Protein AF-A0A2T0L1L2-F1 (afdb_monomer_lite)

Structure (mmCIF, N/CA/C/O backbone):
data_AF-A0A2T0L1L2-F1
#
_entry.id   AF-A0A2T0L1L2-F1
#
loop_
_atom_site.group_PDB
_atom_site.id
_atom_site.type_symbol
_atom_site.label_atom_id
_atom_site.label_alt_id
_atom_site.label_comp_id
_atom_site.label_asym_id
_atom_site.label_entity_id
_atom_site.label_seq_id
_atom_site.pdbx_PDB_ins_code
_atom_site.Cartn_x
_atom_site.Cartn_y
_atom_site.Cartn_z
_atom_site.occupancy
_atom_site.B_iso_or_equiv
_atom_site.auth_seq_id
_atom_site.auth_comp_id
_atom_site.auth_asym_id
_atom_site.auth_atom_id
_atom_site.pdbx_PDB_model_num
ATOM 1 N N . MET A 1 1 ? -47.175 -6.534 12.877 1.00 35.03 1 MET A N 1
ATOM 2 C CA . MET A 1 1 ? -46.962 -7.402 14.055 1.00 35.03 1 MET A CA 1
ATOM 3 C C . MET A 1 1 ? -45.528 -7.168 14.489 1.00 35.03 1 MET A C 1
ATOM 5 O O . MET A 1 1 ? -44.640 -7.427 13.691 1.00 35.03 1 MET A O 1
ATOM 9 N N . ALA A 1 2 ? -45.316 -6.527 15.639 1.00 41.22 2 ALA A N 1
ATOM 10 C CA . ALA A 1 2 ? -43.977 -6.174 16.107 1.00 41.22 2 ALA A CA 1
ATOM 11 C C . ALA A 1 2 ? -43.242 -7.449 16.540 1.00 41.22 2 ALA A C 1
ATOM 13 O O . ALA A 1 2 ? -43.760 -8.216 17.351 1.00 41.22 2 ALA A O 1
ATOM 14 N N . THR A 1 3 ? -42.082 -7.693 15.938 1.00 49.16 3 THR A N 1
ATOM 15 C CA . THR A 1 3 ? -41.159 -8.777 16.276 1.00 49.16 3 THR A CA 1
ATOM 16 C C . THR A 1 3 ? -40.717 -8.619 17.725 1.00 49.16 3 THR A C 1
ATOM 18 O O . THR A 1 3 ? -40.205 -7.575 18.111 1.00 49.16 3 THR A O 1
ATOM 21 N N . GLN A 1 4 ? -40.982 -9.637 18.534 1.00 52.16 4 GLN A N 1
ATOM 22 C CA . GLN A 1 4 ? -40.563 -9.715 19.924 1.00 52.16 4 GLN A CA 1
ATOM 23 C C . GLN A 1 4 ? -39.028 -9.739 19.961 1.00 52.16 4 GLN A C 1
ATOM 25 O O . GLN A 1 4 ? -38.427 -10.707 19.506 1.00 52.16 4 GLN A O 1
ATOM 30 N N . ASP A 1 5 ? -38.406 -8.659 20.436 1.00 58.00 5 ASP A N 1
ATOM 31 C CA . ASP A 1 5 ? -36.959 -8.582 20.643 1.00 58.00 5 ASP A CA 1
ATOM 32 C C . ASP A 1 5 ? -36.484 -9.782 21.481 1.00 58.00 5 ASP A C 1
ATOM 34 O O . ASP A 1 5 ? -37.000 -10.063 22.571 1.00 58.00 5 ASP A O 1
ATOM 38 N N . GLU A 1 6 ? -35.506 -10.513 20.956 1.00 60.50 6 GLU A N 1
ATOM 39 C CA . GLU A 1 6 ? -34.970 -11.733 21.551 1.00 60.50 6 GLU A CA 1
ATOM 40 C C . GLU A 1 6 ? -34.014 -11.369 22.706 1.00 60.50 6 GLU A C 1
ATOM 42 O O . GLU A 1 6 ? -32.792 -11.349 22.577 1.00 60.50 6 GLU A O 1
ATOM 47 N N . TYR A 1 7 ? -34.575 -10.989 23.857 1.00 67.88 7 TYR A N 1
ATOM 48 C CA . TYR A 1 7 ? -33.790 -10.615 25.035 1.00 67.88 7 TYR A CA 1
ATOM 49 C C . TYR A 1 7 ? -33.259 -11.850 25.775 1.00 67.88 7 TYR A C 1
ATOM 51 O O . TYR A 1 7 ? -34.024 -12.618 26.365 1.00 67.88 7 TYR A O 1
ATOM 59 N N . ILE A 1 8 ? -31.934 -11.989 25.847 1.00 76.00 8 ILE A N 1
ATOM 60 C CA . ILE A 1 8 ? -31.275 -12.970 26.718 1.00 76.00 8 ILE A CA 1
ATOM 61 C C . ILE A 1 8 ? -31.086 -12.355 28.109 1.00 76.00 8 ILE A C 1
ATOM 63 O O . ILE A 1 8 ? -30.406 -11.342 28.279 1.00 76.00 8 ILE A O 1
ATOM 67 N N . LYS A 1 9 ? -31.681 -12.978 29.133 1.00 80.44 9 LYS A N 1
ATOM 68 C CA . LYS A 1 9 ? -31.487 -12.571 30.531 1.00 80.44 9 LYS A CA 1
ATOM 69 C C . LYS A 1 9 ? -30.172 -13.141 31.062 1.00 80.44 9 LYS A C 1
ATOM 71 O O . LYS A 1 9 ? -30.075 -14.338 31.313 1.00 80.44 9 LYS A O 1
ATOM 76 N N . THR A 1 10 ? -29.200 -12.266 31.300 1.00 80.50 10 THR A N 1
ATOM 77 C CA . THR A 1 10 ? -27.892 -12.625 31.869 1.00 80.50 10 THR A CA 1
ATOM 78 C C . THR A 1 10 ? -27.744 -12.024 33.262 1.00 80.50 10 THR A C 1
ATOM 80 O O . THR A 1 10 ? -27.930 -10.823 33.448 1.00 80.50 10 THR A O 1
ATOM 83 N N . ALA A 1 11 ? -27.395 -12.846 34.254 1.00 85.75 11 ALA A N 1
ATOM 84 C CA . ALA A 1 11 ? -27.095 -12.374 35.603 1.00 85.75 11 ALA A CA 1
ATOM 85 C C . ALA A 1 11 ? -25.597 -12.058 35.730 1.00 85.75 11 ALA A C 1
ATOM 87 O O . ALA A 1 11 ? -24.758 -12.946 35.582 1.00 85.75 11 ALA A O 1
ATOM 88 N N . LEU A 1 12 ? -25.264 -10.803 36.033 1.00 83.56 12 LEU A N 1
ATOM 89 C CA . LEU A 1 12 ? -23.888 -10.339 36.211 1.00 83.56 12 LEU A CA 1
ATOM 90 C C . LEU A 1 12 ? -23.612 -10.077 37.697 1.00 83.56 12 LEU A C 1
ATOM 92 O O . LEU A 1 12 ? -24.347 -9.341 38.352 1.00 83.56 12 LEU A O 1
ATOM 96 N N . ARG A 1 13 ? -22.546 -10.673 38.243 1.00 91.56 13 ARG A N 1
ATOM 97 C CA . ARG A 1 13 ? -22.096 -10.395 39.616 1.00 91.56 13 ARG A CA 1
ATOM 98 C C . ARG A 1 13 ? -21.104 -9.241 39.597 1.00 91.56 13 ARG A C 1
ATOM 100 O O . ARG A 1 13 ? -20.067 -9.343 38.951 1.00 91.56 13 ARG A O 1
ATOM 107 N N . LEU A 1 14 ? -21.414 -8.176 40.330 1.00 87.19 14 LEU A N 1
ATOM 108 C CA . LEU A 1 14 ? -20.587 -6.974 40.396 1.00 87.19 14 LEU A CA 1
ATOM 109 C C . LEU A 1 14 ? -20.031 -6.761 41.812 1.00 87.19 14 LEU A C 1
ATOM 111 O O . LEU A 1 14 ? -20.769 -6.923 42.789 1.00 87.19 14 LEU A O 1
ATOM 115 N N . PRO A 1 15 ? -18.756 -6.360 41.951 1.00 94.75 15 PRO A N 1
ATOM 116 C CA . PRO A 1 15 ? -18.241 -5.808 43.199 1.00 94.75 15 PRO A CA 1
ATOM 117 C C . PRO A 1 15 ? -19.065 -4.595 43.658 1.00 94.75 15 PRO A C 1
ATOM 119 O O . PRO A 1 15 ? -19.543 -3.817 42.835 1.00 94.75 15 PRO A O 1
ATOM 122 N N . ARG A 1 16 ? -19.203 -4.400 44.978 1.00 91.81 16 ARG A N 1
ATOM 123 C CA . ARG A 1 16 ? -20.068 -3.346 45.552 1.00 91.81 16 ARG A CA 1
ATOM 124 C C . ARG A 1 16 ? -19.735 -1.936 45.060 1.00 91.81 16 ARG A C 1
ATOM 126 O O . ARG A 1 16 ? -20.648 -1.178 44.762 1.00 91.81 16 ARG A O 1
ATOM 133 N N . HIS A 1 17 ? -18.447 -1.605 44.971 1.00 91.94 17 HIS A N 1
ATOM 134 C CA . HIS A 1 17 ? -18.001 -0.296 44.487 1.00 91.94 17 HIS A CA 1
ATOM 135 C C . HIS A 1 17 ? -18.420 -0.084 43.027 1.00 91.94 17 HIS A C 1
ATOM 137 O O . HIS A 1 17 ? -19.043 0.915 42.703 1.00 91.94 17 HIS A O 1
ATOM 143 N N . LEU A 1 18 ? -18.218 -1.092 42.178 1.00 89.44 18 LEU A N 1
ATOM 144 C CA . LEU A 1 18 ? -18.539 -1.018 40.758 1.00 89.44 18 LEU A CA 1
ATOM 145 C C . LEU A 1 18 ? -20.057 -0.925 40.519 1.00 89.44 18 LEU A C 1
ATOM 147 O O . LEU A 1 18 ? -20.502 -0.183 39.649 1.00 89.44 18 LEU A O 1
ATOM 151 N N . HIS A 1 19 ? -20.870 -1.612 41.329 1.00 94.44 19 HIS A N 1
ATOM 152 C CA . HIS A 1 19 ? -22.325 -1.428 41.313 1.00 94.44 19 HIS A CA 1
ATOM 153 C C . HIS A 1 19 ? -22.722 0.021 41.641 1.00 94.44 19 HIS A C 1
ATOM 155 O O . HIS A 1 19 ? -23.583 0.588 40.965 1.00 94.44 19 HIS A O 1
ATOM 161 N N . ALA A 1 20 ? -22.110 0.621 42.668 1.00 94.25 20 ALA A N 1
ATOM 162 C CA . ALA A 1 20 ? -22.372 2.008 43.047 1.00 94.25 20 ALA A CA 1
ATOM 163 C C . ALA A 1 20 ? -21.964 2.979 41.928 1.00 94.25 20 ALA A C 1
ATOM 165 O O . ALA A 1 20 ? -22.762 3.830 41.544 1.00 94.25 20 ALA A O 1
ATOM 166 N N . ASP A 1 21 ? -20.788 2.781 41.332 1.00 94.19 21 ASP A N 1
ATOM 167 C CA . ASP A 1 21 ? -20.277 3.627 40.250 1.00 94.19 21 ASP A CA 1
ATOM 168 C C . ASP A 1 21 ? -21.183 3.596 39.008 1.00 94.19 21 ASP A C 1
ATOM 170 O O . ASP A 1 21 ? -21.466 4.634 38.404 1.00 94.19 21 ASP A O 1
ATOM 174 N N . ILE A 1 22 ? -21.675 2.412 38.620 1.00 93.12 22 ILE A N 1
ATOM 175 C CA . ILE A 1 22 ? -22.611 2.281 37.493 1.00 93.12 22 ILE A CA 1
ATOM 176 C C . ILE A 1 22 ? -23.965 2.908 37.838 1.00 93.12 22 ILE A C 1
ATOM 178 O O . ILE A 1 22 ? -24.554 3.557 36.977 1.00 93.12 22 ILE A O 1
ATOM 182 N N . SER A 1 23 ? -24.442 2.756 39.076 1.00 94.38 23 SER A N 1
ATOM 183 C CA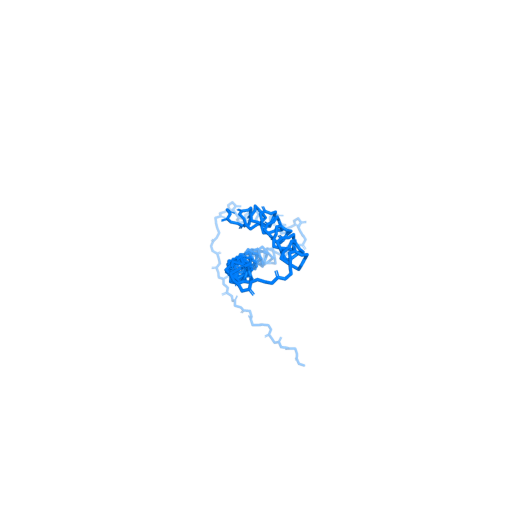 . SER A 1 23 ? -25.710 3.359 39.513 1.00 94.38 23 SER A CA 1
ATOM 184 C C . SER A 1 23 ? -25.654 4.886 39.418 1.00 94.38 23 SER A C 1
ATOM 186 O O . SER A 1 23 ? -26.502 5.483 38.762 1.00 94.38 23 SER A O 1
ATOM 188 N N . VAL A 1 24 ? -24.597 5.502 39.959 1.00 96.44 24 VAL A N 1
ATOM 189 C CA . VAL A 1 24 ? -24.372 6.957 39.880 1.00 96.44 24 VAL A CA 1
ATOM 190 C C . VAL A 1 24 ? -24.240 7.419 38.428 1.00 96.44 24 VAL A C 1
ATOM 192 O O . VAL A 1 24 ? -24.815 8.429 38.032 1.00 96.44 24 VAL A O 1
ATOM 195 N N . SER A 1 25 ? -23.511 6.672 37.595 1.00 94.75 25 SER A N 1
ATOM 196 C CA . SER A 1 25 ? -23.386 6.999 36.171 1.00 94.75 25 SER A CA 1
ATOM 197 C C . SER A 1 25 ? -24.722 6.941 35.431 1.00 94.75 25 SER A C 1
ATOM 199 O O . SER A 1 25 ? -24.968 7.786 34.573 1.00 94.75 25 SER A O 1
ATOM 201 N N . ALA A 1 26 ? -25.561 5.951 35.735 1.00 95.69 26 ALA A N 1
ATOM 202 C CA . ALA A 1 26 ? -26.865 5.785 35.109 1.00 95.69 26 ALA A CA 1
ATOM 203 C C . ALA A 1 26 ? -27.818 6.924 35.505 1.00 95.69 26 ALA A C 1
ATOM 205 O O . ALA A 1 26 ? -28.477 7.496 34.636 1.00 95.69 26 ALA A O 1
ATOM 206 N N . GLU A 1 27 ? -27.816 7.307 36.787 1.00 95.94 27 GLU A N 1
ATOM 207 C CA . GLU A 1 27 ? -28.555 8.466 37.301 1.00 95.94 27 GLU A CA 1
ATOM 208 C C . GLU A 1 27 ? -28.125 9.761 36.603 1.00 95.94 27 GLU A C 1
ATOM 210 O O . GLU A 1 27 ? -28.970 10.481 36.071 1.00 95.94 27 GLU A O 1
ATOM 215 N N . ASN A 1 28 ? -26.816 10.017 36.510 1.00 95.81 28 ASN A N 1
ATOM 216 C CA . ASN A 1 28 ? -26.275 11.198 35.829 1.00 95.81 28 ASN A CA 1
ATOM 217 C C . ASN A 1 28 ? -26.631 11.242 34.334 1.00 95.81 28 ASN A C 1
ATOM 219 O O . ASN A 1 28 ? -26.824 12.317 33.771 1.00 95.81 28 ASN A O 1
ATOM 223 N N . ALA A 1 29 ? -26.715 10.079 33.686 1.00 91.50 29 ALA A N 1
ATOM 224 C CA . ALA A 1 29 ? -27.102 9.948 32.284 1.00 91.50 29 ALA A CA 1
ATOM 225 C C . ALA A 1 29 ? -28.630 9.904 32.070 1.00 91.50 29 ALA A C 1
ATOM 227 O O . ALA A 1 29 ? -29.076 9.775 30.930 1.00 91.50 29 ALA A O 1
ATOM 228 N N . GLY A 1 30 ? -29.435 9.991 33.138 1.00 95.50 30 GLY A N 1
ATOM 229 C CA . GLY A 1 30 ? -30.898 9.973 33.067 1.00 95.50 30 GLY A CA 1
ATOM 230 C C . GLY A 1 30 ? -31.484 8.652 32.558 1.00 95.50 30 GLY A C 1
ATOM 231 O O . GLY A 1 30 ? -32.551 8.651 31.944 1.00 95.50 30 GLY A O 1
ATOM 232 N N . ARG A 1 31 ? -30.794 7.523 32.769 1.00 93.50 31 ARG A N 1
ATOM 233 C CA . ARG A 1 31 ? -31.201 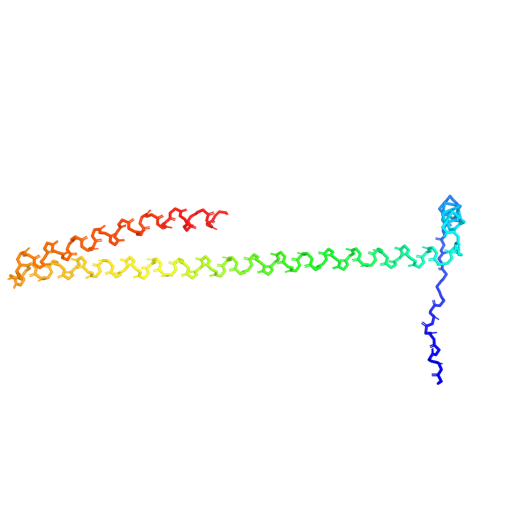6.201 32.263 1.00 93.50 31 ARG A CA 1
ATOM 234 C C . ARG A 1 31 ? -31.131 5.115 33.330 1.00 93.50 31 ARG A C 1
ATOM 236 O O . ARG A 1 31 ? -30.531 5.284 34.384 1.00 93.50 31 ARG A O 1
ATOM 243 N N . SER A 1 32 ? -31.761 3.970 33.058 1.00 95.44 32 SER A N 1
ATOM 244 C CA . SER A 1 32 ? -31.694 2.825 33.972 1.00 95.44 32 SER A CA 1
ATOM 245 C C . SER A 1 32 ? -30.287 2.222 34.012 1.00 95.44 32 SER A C 1
ATOM 247 O O . SER A 1 32 ? -29.549 2.264 33.026 1.00 95.44 32 SER A O 1
ATOM 249 N N . MET A 1 33 ? -29.940 1.584 35.131 1.00 92.38 33 MET A N 1
ATOM 250 C CA . MET A 1 33 ? -28.660 0.885 35.286 1.00 92.38 33 MET A CA 1
ATOM 251 C C . MET A 1 33 ? -28.440 -0.174 34.193 1.00 92.38 33 MET A C 1
ATOM 253 O O . MET A 1 33 ? -27.342 -0.302 33.663 1.00 92.38 33 MET A O 1
ATOM 257 N N . ASN A 1 34 ? -29.498 -0.888 33.793 1.00 89.88 34 ASN A N 1
ATOM 258 C CA . ASN A 1 34 ? -29.429 -1.858 32.699 1.00 89.88 34 ASN A CA 1
ATOM 259 C C . ASN A 1 34 ? -29.119 -1.183 31.356 1.00 89.88 34 ASN A C 1
ATOM 261 O O . ASN A 1 34 ? -28.288 -1.689 30.608 1.00 89.88 34 ASN A O 1
ATOM 265 N N . ALA A 1 35 ? -29.741 -0.037 31.063 1.00 92.19 35 ALA A N 1
ATOM 266 C CA . ALA A 1 35 ? -29.461 0.720 29.843 1.00 92.19 35 ALA A CA 1
ATOM 267 C C . ALA A 1 35 ? -28.020 1.264 29.822 1.00 92.19 35 ALA A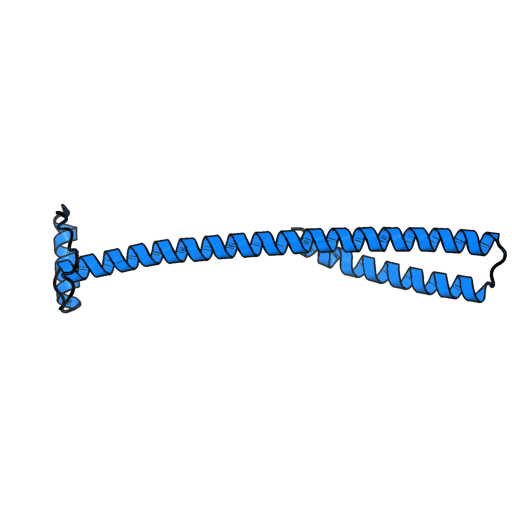 C 1
ATOM 269 O O . ALA A 1 35 ? -27.367 1.233 28.784 1.00 92.19 35 ALA A O 1
ATOM 270 N N . GLU A 1 36 ? -27.497 1.702 30.970 1.00 93.12 36 GLU A N 1
ATOM 271 C CA . GLU A 1 36 ? -26.091 2.100 31.126 1.00 93.12 36 GLU A CA 1
ATOM 272 C C . GLU A 1 36 ? -25.129 0.932 30.860 1.00 93.12 36 GLU A C 1
ATOM 274 O O . GLU A 1 36 ? -24.143 1.092 30.140 1.00 93.12 36 GLU A O 1
ATOM 279 N N . ILE A 1 37 ? -25.424 -0.255 31.399 1.00 90.50 37 ILE A N 1
ATOM 280 C CA . ILE A 1 37 ? -24.616 -1.463 31.184 1.00 90.50 37 ILE A CA 1
ATOM 281 C C . ILE A 1 37 ? -24.626 -1.868 29.706 1.00 90.50 37 ILE A C 1
ATOM 283 O O . ILE A 1 37 ? -23.561 -2.128 29.147 1.00 90.50 37 ILE A O 1
ATOM 287 N N . ILE A 1 38 ? -25.800 -1.887 29.068 1.00 88.69 38 ILE A N 1
ATOM 288 C CA . ILE A 1 38 ? -25.940 -2.230 27.645 1.00 88.69 38 ILE A CA 1
ATOM 289 C C . ILE A 1 38 ? -25.150 -1.247 26.777 1.00 88.69 38 ILE A C 1
ATOM 291 O O . ILE A 1 38 ? -24.382 -1.683 25.925 1.00 88.69 38 ILE A O 1
ATOM 295 N N . GLU A 1 39 ? -25.262 0.059 27.028 1.00 88.94 39 GLU A N 1
ATOM 296 C CA . GLU A 1 39 ? -24.509 1.075 26.286 1.00 88.94 39 GLU A CA 1
ATOM 297 C C . GLU A 1 39 ? -22.996 0.863 26.399 1.00 88.94 39 GLU A C 1
ATOM 299 O O . GLU A 1 39 ? -22.277 0.917 25.401 1.00 88.94 39 GLU A O 1
ATOM 304 N N . ARG A 1 40 ? -22.489 0.642 27.619 1.00 88.31 40 ARG A N 1
ATOM 305 C CA . ARG A 1 40 ? -21.053 0.429 27.845 1.00 88.31 40 ARG A CA 1
ATOM 306 C C . ARG A 1 40 ? -20.563 -0.829 27.139 1.00 88.31 40 ARG A C 1
ATOM 308 O O . ARG A 1 40 ? -19.494 -0.800 26.533 1.00 88.31 40 ARG A O 1
ATOM 315 N N . LEU A 1 41 ? -21.347 -1.906 27.190 1.00 83.69 41 LEU A N 1
ATOM 316 C CA . LEU A 1 41 ? -21.039 -3.148 26.487 1.00 83.69 41 LEU A CA 1
ATOM 317 C C . LEU A 1 41 ? -21.044 -2.941 24.968 1.00 83.69 41 LEU A C 1
ATOM 319 O O . LEU A 1 41 ? -20.063 -3.315 24.332 1.00 83.69 41 LEU A O 1
ATOM 323 N N . SER A 1 42 ? -22.055 -2.266 24.413 1.00 83.00 42 SER A N 1
ATOM 324 C CA . SER A 1 42 ? -22.133 -1.934 22.981 1.00 83.00 42 SER A CA 1
ATOM 325 C C . SER A 1 42 ? -20.928 -1.113 22.527 1.00 83.00 42 SER A C 1
ATOM 327 O O . SER A 1 42 ? -20.253 -1.464 21.567 1.00 83.00 42 SER A O 1
ATOM 329 N N . LYS A 1 43 ? -20.571 -0.062 23.272 1.00 83.19 43 LYS A N 1
ATOM 330 C CA . LYS A 1 43 ? -19.387 0.751 22.965 1.00 83.19 43 LYS A CA 1
ATOM 331 C C . LYS A 1 43 ? -18.093 -0.048 23.055 1.00 83.19 43 LYS A C 1
ATOM 333 O O . LYS A 1 43 ? -17.184 0.169 22.259 1.00 83.19 43 LYS A O 1
ATOM 338 N N . SER A 1 44 ? -17.989 -0.969 24.013 1.00 75.56 44 SER A N 1
ATOM 339 C CA . SER A 1 44 ? -16.813 -1.834 24.137 1.00 75.56 44 SER A CA 1
ATOM 340 C C . SER A 1 44 ? -16.699 -2.832 22.978 1.00 75.56 44 SER A C 1
ATOM 342 O O . SER A 1 44 ? -15.597 -3.033 22.461 1.00 75.56 44 SER A O 1
ATOM 344 N N . SER A 1 45 ? -17.821 -3.398 22.510 1.00 72.12 45 SER A N 1
ATOM 345 C CA . SER A 1 45 ? -17.837 -4.264 21.329 1.00 72.12 45 SER A CA 1
ATOM 346 C C . SER A 1 45 ? -17.507 -3.480 20.065 1.00 72.12 45 SER A C 1
ATOM 348 O O . SER A 1 45 ? -16.667 -3.930 19.285 1.00 72.12 45 SER A O 1
ATOM 350 N N . ASP A 1 46 ? -18.058 -2.277 19.911 1.00 76.75 46 ASP A N 1
ATOM 351 C CA . ASP A 1 46 ? -17.764 -1.392 18.782 1.00 76.75 46 ASP A CA 1
ATOM 352 C C . ASP A 1 46 ? -16.287 -0.994 18.757 1.00 76.75 46 ASP A C 1
ATOM 354 O O . ASP A 1 46 ? -15.665 -0.981 17.699 1.00 76.75 46 ASP A O 1
ATOM 358 N N . MET A 1 47 ? -15.676 -0.759 19.922 1.00 74.00 47 MET A N 1
ATOM 359 C CA . MET A 1 47 ? -14.248 -0.453 20.024 1.00 74.00 47 MET A CA 1
ATOM 360 C C . MET A 1 47 ? -13.377 -1.625 19.556 1.00 74.00 47 MET A C 1
ATOM 362 O O . MET A 1 47 ? -12.399 -1.416 18.837 1.00 74.00 47 MET A O 1
ATOM 366 N N . SER A 1 48 ? -13.726 -2.861 19.932 1.00 75.94 48 SER A N 1
ATOM 367 C CA . SER A 1 48 ? -13.023 -4.059 19.449 1.00 75.94 48 SER A CA 1
ATOM 368 C C . SER A 1 48 ? -13.222 -4.286 17.947 1.00 75.94 48 SER A C 1
ATOM 370 O O . SER A 1 48 ? -12.281 -4.662 17.247 1.00 75.94 48 SER A O 1
ATOM 372 N N . HIS A 1 49 ? -14.419 -3.992 17.432 1.00 73.62 49 HIS A N 1
ATOM 373 C CA . HIS A 1 49 ? -14.717 -4.049 16.007 1.00 73.62 49 HIS A CA 1
ATOM 374 C C . HIS A 1 49 ? -13.892 -3.013 15.233 1.00 73.62 49 HIS A C 1
ATOM 376 O O . HIS A 1 49 ? -13.272 -3.345 14.227 1.00 73.62 49 HIS A O 1
ATOM 382 N N . LEU A 1 50 ? -13.796 -1.790 15.751 1.00 71.19 50 LEU A N 1
ATOM 383 C CA . LEU A 1 50 ? -13.023 -0.705 15.158 1.00 71.19 50 LEU A CA 1
ATOM 384 C C . LEU A 1 50 ? -11.519 -1.016 15.153 1.00 71.19 50 LEU A C 1
ATOM 386 O O . LEU A 1 50 ? -10.870 -0.829 14.126 1.00 71.19 50 LEU A O 1
ATOM 390 N N . HIS A 1 51 ? -10.974 -1.580 16.237 1.00 75.19 51 HIS A N 1
ATOM 391 C CA . HIS A 1 51 ? -9.588 -2.073 16.258 1.00 75.19 51 HIS A CA 1
ATOM 392 C C . HIS A 1 51 ? -9.348 -3.146 15.195 1.00 75.19 51 HIS A C 1
ATOM 394 O O . HIS A 1 51 ? -8.354 -3.081 14.475 1.00 75.19 51 HIS A O 1
ATOM 400 N N . ARG A 1 52 ? -10.278 -4.097 15.048 1.00 78.94 52 ARG A N 1
ATOM 401 C CA . ARG A 1 52 ? -10.179 -5.153 14.036 1.00 78.94 52 ARG A CA 1
ATOM 402 C C . ARG A 1 52 ? -10.216 -4.595 12.613 1.00 78.94 52 ARG A C 1
ATOM 404 O O . ARG A 1 52 ? -9.434 -5.035 11.778 1.00 78.94 52 ARG A O 1
ATOM 411 N N . VAL A 1 53 ? -11.084 -3.623 12.334 1.00 78.38 53 VAL A N 1
ATOM 412 C CA . VAL A 1 53 ? -11.156 -2.964 11.018 1.00 78.38 53 VAL A CA 1
ATOM 413 C C . VAL A 1 53 ? -9.866 -2.196 10.721 1.00 78.38 53 VAL A C 1
ATOM 415 O O . VAL A 1 53 ? -9.333 -2.317 9.621 1.00 78.38 53 VAL A O 1
ATOM 418 N N . ILE A 1 54 ? -9.324 -1.455 11.695 1.00 79.19 54 ILE A N 1
ATOM 419 C CA . ILE A 1 54 ? -8.036 -0.758 11.545 1.00 79.19 54 ILE A CA 1
ATOM 420 C C . ILE A 1 54 ? -6.909 -1.757 11.275 1.00 79.19 54 ILE A C 1
ATOM 422 O O . ILE A 1 54 ? -6.088 -1.526 10.388 1.00 79.19 54 ILE A O 1
ATOM 426 N N . GLU A 1 55 ? -6.865 -2.872 12.001 1.00 86.62 55 GLU A N 1
ATOM 427 C CA . GLU A 1 55 ? -5.855 -3.909 11.805 1.00 86.62 55 GLU A CA 1
ATOM 428 C C . GLU A 1 55 ? -5.959 -4.531 10.406 1.00 86.62 55 GLU A C 1
ATOM 430 O O . GLU A 1 55 ? -4.962 -4.602 9.688 1.00 86.62 55 GLU A O 1
ATOM 435 N N . GLN A 1 56 ? -7.168 -4.895 9.970 1.00 83.75 56 GLN A N 1
ATOM 436 C CA . GLN A 1 56 ? -7.411 -5.439 8.632 1.00 83.75 56 GLN A CA 1
ATOM 437 C C . GLN A 1 56 ? -7.040 -4.446 7.526 1.00 83.75 56 GLN A C 1
ATOM 439 O O . GLN A 1 56 ? -6.409 -4.829 6.538 1.00 83.75 56 GLN A O 1
ATOM 444 N N . LEU A 1 57 ? -7.384 -3.168 7.692 1.00 80.81 57 LEU A N 1
ATOM 445 C CA . LEU A 1 57 ? -7.020 -2.123 6.739 1.00 80.81 57 LEU A CA 1
ATOM 446 C C . LEU A 1 57 ? -5.498 -1.947 6.687 1.00 80.81 57 LEU A C 1
ATOM 448 O O . LEU A 1 57 ? -4.921 -1.892 5.605 1.00 80.81 57 LEU A O 1
ATOM 452 N N . THR A 1 58 ? -4.838 -1.948 7.845 1.00 84.00 58 THR A N 1
ATOM 453 C CA . THR A 1 58 ? -3.375 -1.855 7.942 1.00 84.00 58 THR A CA 1
ATOM 454 C C . THR A 1 58 ? -2.692 -3.031 7.242 1.00 84.00 58 THR A C 1
ATOM 456 O O . THR A 1 58 ? -1.750 -2.826 6.478 1.00 84.00 58 THR A O 1
ATOM 459 N N . GLN A 1 59 ? -3.187 -4.255 7.446 1.00 86.56 59 GLN A N 1
ATOM 460 C CA . GLN A 1 59 ? -2.679 -5.457 6.777 1.00 86.56 59 GLN A CA 1
ATOM 461 C C . GLN A 1 59 ? -2.889 -5.403 5.260 1.00 86.56 59 GLN A C 1
ATOM 463 O O . GLN A 1 59 ? -1.972 -5.718 4.503 1.00 86.56 59 GLN A O 1
ATOM 468 N N . THR A 1 60 ? -4.064 -4.954 4.813 1.00 90.19 60 THR A N 1
ATOM 469 C CA . THR A 1 60 ? -4.386 -4.818 3.384 1.00 90.19 60 THR A CA 1
ATOM 470 C C . THR A 1 60 ? -3.467 -3.796 2.719 1.00 90.19 60 THR A C 1
ATOM 472 O O . THR A 1 60 ? -2.822 -4.099 1.720 1.00 90.19 60 THR A O 1
ATOM 475 N N . MET A 1 61 ? -3.304 -2.621 3.331 1.00 81.12 61 MET A N 1
ATOM 476 C CA . MET A 1 61 ? -2.399 -1.583 2.835 1.00 81.12 61 MET A CA 1
ATOM 477 C C . MET A 1 61 ? -0.937 -2.048 2.815 1.00 81.12 61 MET A C 1
ATOM 479 O O . MET A 1 61 ? -0.190 -1.697 1.902 1.00 81.12 61 MET A O 1
ATOM 483 N N . ALA A 1 62 ? -0.503 -2.830 3.807 1.00 81.75 62 ALA A N 1
ATOM 4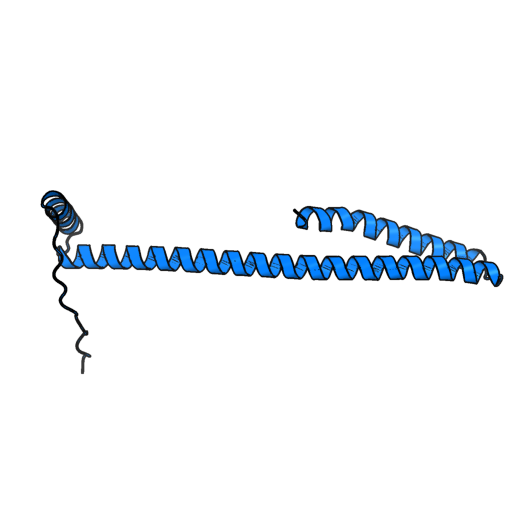84 C CA . ALA A 1 62 ? 0.841 -3.400 3.827 1.00 81.75 62 ALA A CA 1
ATOM 485 C C . ALA A 1 62 ? 1.045 -4.405 2.681 1.00 81.75 62 ALA A C 1
ATOM 487 O O . ALA A 1 62 ? 2.068 -4.353 1.996 1.00 81.75 62 ALA A O 1
ATOM 488 N N . ALA A 1 63 ? 0.060 -5.272 2.434 1.00 84.25 63 ALA A N 1
ATOM 489 C CA . ALA A 1 63 ? 0.093 -6.231 1.335 1.00 84.25 63 ALA A CA 1
ATOM 490 C C . ALA A 1 63 ? 0.111 -5.537 -0.037 1.00 84.25 63 ALA A C 1
ATOM 492 O O . ALA A 1 63 ? 0.921 -5.895 -0.892 1.00 84.25 63 ALA A O 1
ATOM 493 N N . GLU A 1 64 ? -0.710 -4.504 -0.235 1.00 82.62 64 GLU A N 1
ATOM 494 C CA . GLU A 1 64 ? -0.729 -3.707 -1.469 1.00 82.62 64 GLU A CA 1
ATOM 495 C C . GLU A 1 64 ? 0.611 -3.009 -1.719 1.00 82.62 64 GLU A C 1
ATOM 497 O O . GLU A 1 64 ? 1.164 -3.096 -2.818 1.00 82.62 64 GLU A O 1
ATOM 502 N N . ARG A 1 65 ? 1.185 -2.371 -0.690 1.00 82.69 65 ARG A N 1
ATOM 503 C CA . ARG A 1 65 ? 2.516 -1.752 -0.787 1.00 82.69 65 ARG A CA 1
ATOM 504 C C . ARG A 1 65 ? 3.581 -2.778 -1.150 1.00 82.69 65 ARG A C 1
ATOM 506 O O . ARG A 1 65 ? 4.429 -2.494 -1.992 1.00 82.69 65 ARG A O 1
ATOM 513 N N . GLN A 1 66 ? 3.533 -3.965 -0.551 1.00 83.00 66 GLN A N 1
ATOM 514 C CA . GLN A 1 66 ? 4.469 -5.037 -0.872 1.00 83.00 66 GLN A CA 1
ATOM 515 C C . GLN A 1 66 ? 4.306 -5.523 -2.319 1.00 83.00 66 GLN A C 1
ATOM 517 O O . GLN A 1 66 ? 5.304 -5.725 -3.010 1.00 83.00 66 GLN A O 1
ATOM 522 N N . GLY A 1 67 ? 3.070 -5.656 -2.804 1.00 83.19 67 GLY A N 1
ATOM 523 C CA . GLY A 1 67 ? 2.786 -6.004 -4.196 1.00 83.19 67 GLY A CA 1
ATOM 524 C C . GLY A 1 67 ? 3.361 -4.983 -5.180 1.00 83.19 67 GLY A C 1
ATOM 525 O O . GLY A 1 67 ? 4.082 -5.359 -6.105 1.00 83.19 67 GLY A O 1
ATOM 526 N N . LEU A 1 68 ? 3.127 -3.690 -4.935 1.00 84.94 68 LEU A N 1
ATOM 527 C CA . LEU A 1 68 ? 3.680 -2.603 -5.751 1.00 84.94 68 LEU A CA 1
ATOM 528 C C . LEU A 1 68 ? 5.213 -2.593 -5.742 1.00 84.94 68 LEU A C 1
ATOM 530 O O . LEU A 1 68 ? 5.834 -2.379 -6.781 1.00 84.94 68 LEU A O 1
ATOM 534 N N . ARG A 1 69 ? 5.835 -2.873 -4.590 1.00 82.94 69 ARG A N 1
ATOM 535 C CA . ARG A 1 69 ? 7.297 -2.983 -4.472 1.00 82.94 69 ARG A CA 1
ATOM 536 C C . ARG A 1 69 ? 7.857 -4.098 -5.352 1.00 82.94 69 ARG A C 1
ATOM 538 O O . ARG A 1 69 ? 8.848 -3.883 -6.042 1.00 82.94 69 ARG A O 1
ATOM 545 N N . ILE A 1 70 ? 7.220 -5.269 -5.352 1.00 84.75 70 ILE A N 1
ATOM 546 C CA . ILE A 1 70 ? 7.636 -6.401 -6.192 1.00 84.75 70 ILE A CA 1
ATOM 547 C C . ILE A 1 70 ? 7.486 -6.048 -7.676 1.00 84.75 70 ILE A C 1
ATOM 549 O O . ILE A 1 70 ? 8.416 -6.261 -8.450 1.00 84.75 70 ILE A O 1
ATOM 553 N N . GLN A 1 71 ? 6.350 -5.459 -8.062 1.00 86.19 71 GLN A N 1
ATOM 554 C CA . GLN A 1 71 ? 6.102 -5.040 -9.444 1.00 86.19 71 GLN A CA 1
ATOM 555 C C . GLN A 1 71 ? 7.127 -4.011 -9.932 1.00 86.19 71 GLN A C 1
ATOM 557 O O . GLN A 1 71 ? 7.655 -4.152 -11.034 1.00 86.19 71 GLN A O 1
ATOM 562 N N . LEU A 1 72 ? 7.451 -3.009 -9.108 1.00 87.19 72 LEU A N 1
ATOM 563 C CA . LEU A 1 72 ? 8.474 -2.016 -9.432 1.00 87.19 72 LEU A CA 1
ATOM 564 C C . LEU A 1 72 ? 9.858 -2.662 -9.571 1.00 87.19 72 LEU A C 1
ATOM 566 O O . LEU A 1 72 ? 10.581 -2.354 -10.515 1.00 87.19 72 LEU A O 1
ATOM 570 N N . GLY A 1 73 ? 10.207 -3.590 -8.674 1.00 86.56 73 GLY A N 1
ATOM 571 C CA . GLY A 1 73 ? 11.464 -4.335 -8.750 1.00 86.56 73 GLY A CA 1
ATOM 572 C C . GLY A 1 73 ? 11.599 -5.131 -10.050 1.00 86.56 73 GLY A C 1
ATOM 573 O O . GLY A 1 73 ? 12.644 -5.086 -10.696 1.00 86.56 73 GLY A O 1
ATOM 574 N N . TRP A 1 74 ? 10.532 -5.808 -10.485 1.00 87.75 74 TRP A N 1
ATOM 575 C CA . TRP A 1 74 ? 10.519 -6.514 -11.770 1.00 87.75 74 TRP A CA 1
ATOM 576 C C . TRP A 1 74 ? 10.628 -5.568 -12.964 1.00 87.75 74 TRP A C 1
ATOM 578 O O . TRP A 1 74 ? 11.363 -5.860 -13.905 1.00 87.75 74 TRP A O 1
ATOM 588 N N . ALA A 1 75 ? 9.933 -4.429 -12.926 1.00 88.94 75 ALA A N 1
ATOM 589 C CA . ALA A 1 75 ? 10.005 -3.435 -13.990 1.00 88.94 75 ALA A CA 1
ATOM 590 C C . ALA A 1 75 ? 11.427 -2.871 -14.144 1.00 88.94 75 ALA A C 1
ATOM 592 O O . ALA A 1 75 ? 11.933 -2.803 -15.263 1.00 88.94 75 ALA A O 1
ATOM 593 N N . LEU A 1 76 ? 12.089 -2.528 -13.033 1.00 88.75 76 LEU A N 1
ATOM 594 C CA . LEU A 1 76 ? 13.472 -2.043 -13.043 1.00 88.75 76 LEU A CA 1
ATOM 595 C C . LEU A 1 76 ? 14.440 -3.110 -13.561 1.00 88.75 76 LEU A C 1
ATOM 597 O O . LEU A 1 76 ? 15.240 -2.817 -14.444 1.00 88.75 76 LEU A O 1
ATOM 601 N N . MET A 1 77 ? 14.309 -4.355 -13.096 1.00 89.06 77 MET A N 1
ATOM 602 C CA . MET A 1 77 ? 15.133 -5.471 -13.571 1.00 89.06 77 MET A CA 1
ATOM 603 C C . MET A 1 77 ? 15.005 -5.680 -15.088 1.00 89.06 77 MET A C 1
ATOM 605 O O . MET A 1 77 ? 16.012 -5.825 -15.781 1.00 89.06 77 MET A O 1
ATOM 609 N N . LEU A 1 78 ? 13.779 -5.676 -15.622 1.00 90.94 78 LEU A N 1
ATOM 610 C CA . LEU A 1 78 ? 13.550 -5.844 -17.059 1.00 90.94 78 LEU A CA 1
ATOM 611 C 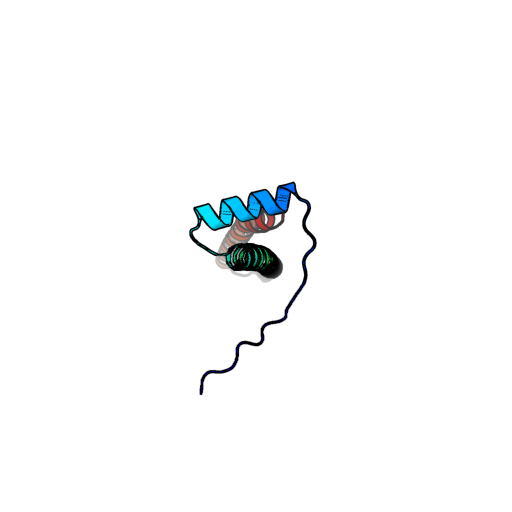C . LEU A 1 78 ? 14.124 -4.669 -17.863 1.00 90.94 78 LEU A C 1
ATOM 613 O O . LEU A 1 78 ? 14.687 -4.856 -18.944 1.00 90.94 78 LEU A O 1
ATOM 617 N N . TYR A 1 79 ? 14.004 -3.455 -17.329 1.00 91.19 79 TYR A N 1
ATOM 618 C CA . TYR A 1 79 ? 14.539 -2.256 -17.960 1.00 91.19 79 TYR A CA 1
ATOM 619 C C . TYR A 1 79 ? 16.075 -2.272 -17.995 1.00 91.19 79 TYR A C 1
ATOM 621 O O . TYR A 1 79 ? 16.665 -2.004 -19.038 1.00 91.19 79 TYR A O 1
ATOM 629 N N . GLU A 1 80 ? 16.732 -2.686 -16.909 1.00 91.38 80 GLU A N 1
ATOM 630 C CA . GLU A 1 80 ? 18.184 -2.898 -16.872 1.00 91.38 80 GLU A CA 1
ATOM 631 C C . GLU A 1 80 ? 18.644 -3.968 -17.863 1.00 91.38 80 GLU A C 1
ATOM 633 O O . GLU A 1 80 ? 19.639 -3.779 -18.562 1.00 91.38 80 GLU A O 1
ATOM 638 N N . GLN A 1 81 ? 17.918 -5.084 -17.958 1.00 93.19 81 GLN A N 1
ATOM 639 C CA . GLN A 1 81 ? 18.216 -6.121 -18.943 1.00 93.19 81 GLN A CA 1
ATOM 640 C C . GLN A 1 81 ? 18.101 -5.578 -20.374 1.00 93.19 81 GLN A C 1
ATOM 642 O O . GLN A 1 81 ? 18.931 -5.897 -21.224 1.00 93.19 81 GLN A O 1
ATOM 647 N N . THR A 1 82 ? 17.107 -4.727 -20.630 1.00 93.06 82 THR A N 1
ATOM 648 C CA . THR A 1 82 ? 16.922 -4.082 -21.935 1.00 93.06 82 THR A CA 1
ATOM 649 C C . THR A 1 82 ? 18.077 -3.133 -22.251 1.00 93.06 82 THR A C 1
ATOM 651 O O . THR A 1 82 ? 18.600 -3.172 -23.358 1.00 93.06 82 THR A O 1
ATOM 654 N N . ILE A 1 83 ? 18.527 -2.334 -21.277 1.00 93.69 83 ILE A N 1
ATOM 655 C CA . ILE A 1 83 ? 19.706 -1.466 -21.425 1.00 93.69 83 ILE A CA 1
ATOM 656 C C . ILE A 1 83 ? 20.942 -2.292 -21.796 1.00 93.69 83 ILE A C 1
ATOM 658 O O . ILE A 1 83 ? 21.620 -1.956 -22.760 1.00 93.69 83 ILE A O 1
ATOM 662 N N . ARG A 1 84 ? 21.195 -3.409 -21.102 1.00 93.62 84 ARG A N 1
ATOM 663 C CA . ARG A 1 84 ? 22.333 -4.290 -21.419 1.00 93.62 84 ARG A CA 1
ATOM 664 C C . ARG A 1 84 ? 22.251 -4.860 -22.834 1.00 93.62 84 ARG A C 1
ATOM 666 O O . ARG A 1 84 ? 23.252 -4.886 -23.538 1.00 93.62 84 ARG A O 1
ATOM 673 N N . ALA A 1 85 ? 21.063 -5.280 -23.268 1.00 93.94 85 ALA A N 1
ATOM 674 C CA . ALA A 1 85 ? 20.864 -5.765 -24.631 1.00 93.94 85 ALA A CA 1
ATOM 675 C C . ALA A 1 85 ? 21.105 -4.663 -25.682 1.00 93.94 85 ALA A C 1
ATOM 677 O O . ALA A 1 85 ? 21.621 -4.944 -26.762 1.00 93.94 85 ALA A O 1
ATOM 678 N N . LEU A 1 86 ? 20.757 -3.409 -25.373 1.00 93.25 86 LEU A N 1
ATOM 679 C CA . LEU A 1 86 ? 21.046 -2.264 -26.238 1.00 93.25 86 LEU A CA 1
ATOM 680 C C . LEU A 1 86 ? 22.545 -1.940 -26.282 1.00 93.25 86 LEU A C 1
ATOM 682 O O . LEU A 1 86 ? 23.057 -1.666 -27.365 1.00 93.25 86 LEU A O 1
ATOM 686 N N . ASP A 1 87 ? 23.256 -2.035 -25.156 1.00 93.88 87 ASP A N 1
ATOM 687 C CA . ASP A 1 87 ? 24.720 -1.908 -25.114 1.00 93.88 87 ASP A CA 1
ATOM 688 C C . ASP A 1 87 ? 25.392 -2.977 -25.997 1.00 93.88 87 ASP A C 1
ATOM 690 O O . ASP A 1 87 ? 26.270 -2.672 -26.807 1.00 93.88 87 ASP A O 1
ATOM 694 N N . GLU A 1 88 ? 24.936 -4.230 -25.916 1.00 93.50 88 GLU A N 1
ATOM 695 C CA . GLU A 1 88 ? 25.408 -5.311 -26.791 1.00 93.50 88 GLU A CA 1
ATOM 696 C C . GLU A 1 88 ? 25.089 -5.043 -28.272 1.00 93.50 88 GLU A C 1
ATOM 698 O O . GLU A 1 88 ? 25.930 -5.274 -29.145 1.00 93.50 88 GLU A O 1
ATOM 703 N N . ALA A 1 89 ? 23.901 -4.512 -28.575 1.00 91.94 89 ALA A N 1
ATOM 704 C CA . ALA A 1 89 ? 23.511 -4.159 -29.938 1.00 91.94 89 ALA A CA 1
ATOM 705 C C . ALA A 1 89 ? 24.376 -3.030 -30.521 1.00 91.94 89 ALA A C 1
ATOM 707 O O . ALA A 1 89 ? 24.715 -3.079 -31.704 1.00 91.94 89 ALA A O 1
ATOM 708 N N . VAL A 1 90 ? 24.777 -2.050 -29.705 1.00 93.62 90 VAL A N 1
ATOM 709 C CA . VAL A 1 90 ? 25.724 -0.996 -30.104 1.00 93.62 90 VAL A CA 1
ATOM 710 C C . VAL A 1 90 ? 27.074 -1.601 -30.482 1.00 93.62 90 VAL A C 1
ATOM 712 O O . VAL A 1 90 ? 27.590 -1.293 -31.556 1.00 93.62 90 VAL A O 1
ATOM 715 N N . LEU A 1 91 ? 27.613 -2.510 -29.663 1.00 92.00 91 LEU A N 1
ATOM 716 C CA . LEU A 1 91 ? 28.882 -3.189 -29.957 1.00 92.00 91 LEU A CA 1
ATOM 717 C C . LEU A 1 91 ? 28.816 -3.975 -31.273 1.00 92.00 91 LEU A C 1
ATOM 719 O O . LEU A 1 91 ? 29.746 -3.937 -32.080 1.00 92.00 91 LEU A O 1
ATOM 723 N N . LEU A 1 92 ? 27.704 -4.670 -31.521 1.00 92.81 92 LEU A N 1
ATOM 724 C CA . LEU A 1 92 ? 27.486 -5.382 -32.781 1.00 92.81 92 LEU A CA 1
ATOM 725 C C . LEU A 1 92 ? 27.341 -4.419 -33.968 1.00 92.81 92 LEU A C 1
ATOM 727 O O . LEU A 1 92 ? 27.844 -4.712 -35.052 1.00 92.81 92 LEU A O 1
ATOM 731 N N . ALA A 1 93 ? 26.679 -3.275 -33.796 1.00 91.44 93 ALA A N 1
ATOM 732 C CA . ALA A 1 93 ? 26.542 -2.265 -34.844 1.00 91.44 93 ALA A CA 1
ATOM 733 C C . ALA A 1 93 ? 27.900 -1.644 -35.219 1.00 91.44 93 ALA A C 1
ATOM 735 O O . ALA A 1 93 ? 28.197 -1.486 -36.404 1.00 91.44 93 ALA A O 1
ATOM 736 N N . GLU A 1 94 ? 28.755 -1.375 -34.228 1.00 90.94 94 GLU A N 1
ATOM 737 C CA . GLU A 1 94 ? 30.136 -0.922 -34.433 1.00 90.94 94 GLU A CA 1
ATOM 738 C C . GLU A 1 94 ? 30.952 -1.943 -35.237 1.00 90.94 94 GLU A C 1
ATOM 740 O O . GLU A 1 94 ? 31.598 -1.587 -36.223 1.00 90.94 94 GLU A O 1
ATOM 745 N N . GLN A 1 95 ? 30.865 -3.229 -34.881 1.00 92.81 95 GLN A N 1
ATOM 746 C CA . GLN A 1 95 ? 31.551 -4.314 -35.596 1.00 92.81 95 GLN A CA 1
ATOM 747 C C . GLN A 1 95 ? 31.083 -4.473 -37.049 1.00 92.81 95 GLN A C 1
ATOM 749 O O . GLN A 1 95 ? 31.852 -4.914 -37.902 1.00 92.81 95 GLN A O 1
ATOM 754 N N . ASN A 1 96 ? 29.837 -4.097 -37.342 1.00 93.50 96 ASN A N 1
ATOM 755 C CA . ASN A 1 96 ? 29.250 -4.162 -38.678 1.00 93.50 96 ASN A CA 1
ATOM 756 C C . ASN A 1 96 ? 29.382 -2.847 -39.473 1.00 93.50 96 ASN A C 1
ATOM 758 O O . ASN A 1 96 ? 28.729 -2.695 -40.504 1.00 93.50 96 ASN A O 1
ATOM 762 N N . ASN A 1 97 ? 30.244 -1.915 -39.040 1.00 92.81 97 ASN A N 1
ATOM 763 C CA . ASN A 1 97 ? 30.484 -0.618 -39.691 1.00 92.81 97 ASN A CA 1
ATOM 764 C C . ASN A 1 97 ? 29.216 0.244 -39.850 1.00 92.81 97 ASN A C 1
ATOM 766 O O . ASN A 1 97 ? 29.052 0.932 -40.863 1.00 92.81 97 ASN A O 1
ATOM 770 N N . ALA A 1 98 ? 28.312 0.211 -38.867 1.00 90.69 98 ALA A N 1
ATOM 771 C CA . ALA A 1 98 ? 27.156 1.100 -38.853 1.00 90.69 98 ALA A CA 1
ATOM 772 C C . ALA A 1 98 ? 27.584 2.587 -38.830 1.00 90.69 98 ALA A C 1
ATOM 774 O O . ALA A 1 98 ? 28.692 2.913 -38.387 1.00 90.69 98 ALA A O 1
ATOM 775 N N . PRO A 1 99 ? 26.726 3.517 -39.292 1.00 93.56 99 PRO A N 1
ATOM 776 C CA . PRO A 1 99 ? 27.052 4.937 -39.320 1.00 93.56 99 PRO A CA 1
ATOM 777 C C . PRO A 1 99 ? 27.405 5.470 -37.916 1.00 93.56 99 PRO A C 1
ATOM 779 O O . PRO A 1 99 ? 26.605 5.330 -36.986 1.00 93.56 99 PRO A O 1
ATOM 782 N N . PRO A 1 100 ? 28.547 6.165 -37.737 1.00 89.56 100 PRO A N 1
ATOM 783 C CA . PRO A 1 100 ? 28.961 6.691 -36.430 1.00 89.56 100 PRO A CA 1
ATOM 784 C C . PRO A 1 100 ? 27.987 7.706 -35.813 1.00 89.56 100 PRO A C 1
ATOM 786 O O . PRO A 1 100 ? 28.044 7.990 -34.618 1.00 89.56 100 PRO A O 1
ATOM 789 N N . GLU A 1 101 ? 27.125 8.322 -36.621 1.00 92.31 101 GLU A N 1
ATOM 790 C CA . GLU A 1 101 ? 26.066 9.214 -36.137 1.00 92.31 101 GLU A CA 1
ATOM 791 C C . GLU A 1 101 ? 24.923 8.439 -35.474 1.00 92.31 101 GLU A C 1
ATOM 793 O O . GLU A 1 101 ? 24.434 8.856 -34.425 1.00 92.31 101 GLU A O 1
ATOM 798 N N . GLU A 1 102 ? 24.550 7.285 -36.029 1.00 88.81 102 GLU A N 1
ATOM 799 C CA . GLU A 1 102 ? 23.507 6.417 -35.476 1.00 88.81 102 GLU A CA 1
ATOM 800 C C . GLU A 1 102 ? 23.974 5.750 -34.180 1.00 88.81 102 GLU A C 1
ATOM 802 O O . GLU A 1 102 ? 23.235 5.742 -33.196 1.00 88.81 102 GLU A O 1
ATOM 807 N N . ILE A 1 103 ? 25.232 5.297 -34.140 1.00 92.31 103 ILE A N 1
ATOM 808 C CA . ILE A 1 103 ? 25.864 4.747 -32.931 1.00 92.31 103 ILE A CA 1
ATOM 809 C C . ILE A 1 103 ? 25.884 5.789 -31.806 1.00 92.31 103 ILE A C 1
ATOM 811 O O . ILE A 1 103 ? 25.413 5.512 -30.704 1.00 92.31 103 ILE A O 1
ATOM 815 N N . ARG A 1 104 ? 26.357 7.014 -32.084 1.00 91.69 104 ARG A N 1
ATOM 816 C CA . ARG A 1 104 ? 26.410 8.090 -31.077 1.00 91.69 104 ARG A CA 1
ATOM 817 C C . ARG A 1 104 ? 25.031 8.490 -30.572 1.00 91.69 104 ARG A C 1
ATOM 819 O O . ARG A 1 104 ? 24.873 8.780 -29.388 1.00 91.69 104 ARG A O 1
ATOM 826 N N . ARG A 1 105 ? 24.029 8.508 -31.454 1.00 91.31 105 ARG A N 1
ATOM 827 C CA . ARG A 1 105 ? 22.644 8.764 -31.056 1.00 91.31 105 ARG A CA 1
ATOM 828 C C . ARG A 1 105 ? 22.140 7.681 -30.101 1.00 91.31 105 ARG A C 1
ATOM 830 O O . ARG A 1 105 ? 21.626 8.021 -29.039 1.00 91.31 105 ARG A O 1
ATOM 837 N N . LEU A 1 106 ? 22.311 6.408 -30.459 1.00 90.69 106 LEU A N 1
ATOM 838 C CA . LEU A 1 106 ? 21.854 5.281 -29.645 1.00 90.69 106 LEU A CA 1
ATOM 839 C C . LEU A 1 106 ? 22.576 5.230 -28.289 1.00 90.69 106 LEU A C 1
ATOM 841 O O . LEU A 1 106 ? 21.929 5.058 -27.262 1.00 90.69 106 LEU A O 1
ATOM 845 N N . GLN A 1 107 ? 23.886 5.480 -28.265 1.00 92.69 107 GLN A N 1
ATOM 846 C CA . GLN A 1 107 ? 24.666 5.616 -27.029 1.00 92.69 107 GLN A CA 1
ATOM 847 C C . GLN A 1 107 ? 24.124 6.734 -26.129 1.00 92.69 107 GLN A C 1
ATOM 849 O O . GLN A 1 107 ? 23.945 6.528 -24.932 1.00 92.69 107 GLN A O 1
ATOM 854 N N . GLY A 1 108 ? 23.784 7.895 -26.699 1.00 91.88 108 GLY A N 1
ATOM 855 C CA . GLY A 1 108 ? 23.147 8.977 -25.948 1.00 91.88 108 GLY A CA 1
ATOM 856 C C . GLY A 1 108 ? 21.800 8.563 -25.343 1.00 91.88 108 GLY A C 1
ATOM 857 O O . GLY A 1 108 ? 21.541 8.826 -24.169 1.00 91.88 108 GLY A O 1
ATOM 858 N N . GLU A 1 109 ? 20.949 7.880 -26.114 1.00 92.12 109 GLU A N 1
ATOM 859 C CA . GLU A 1 109 ? 19.657 7.366 -25.633 1.00 92.12 109 GLU A CA 1
ATOM 860 C C . GLU A 1 109 ? 19.837 6.340 -24.493 1.00 92.12 109 GLU A C 1
ATOM 862 O O . GLU A 1 109 ? 19.125 6.410 -23.485 1.00 92.12 109 GLU A O 1
ATOM 867 N N . ILE A 1 110 ? 20.840 5.460 -24.591 1.00 93.00 110 ILE A N 1
ATOM 868 C CA . ILE A 1 110 ? 21.197 4.499 -23.538 1.00 93.00 110 ILE A CA 1
ATOM 869 C C . ILE A 1 110 ? 21.694 5.213 -22.273 1.00 93.00 110 ILE A C 1
ATOM 871 O O . ILE A 1 110 ? 21.222 4.914 -21.176 1.00 93.00 110 ILE A O 1
ATOM 875 N N . GLU A 1 111 ? 22.585 6.200 -22.395 1.00 92.81 111 GLU A N 1
ATOM 876 C CA . GLU A 1 111 ? 23.067 6.983 -21.249 1.00 92.81 111 GLU A CA 1
ATOM 877 C C . GLU A 1 111 ? 21.927 7.717 -20.529 1.00 92.81 111 GLU A C 1
ATOM 879 O O . GLU A 1 111 ? 21.909 7.821 -19.297 1.00 92.81 111 GLU A O 1
ATOM 884 N N . HIS A 1 112 ? 20.957 8.240 -21.284 1.00 91.06 112 HIS A N 1
ATOM 885 C CA . HIS A 1 112 ? 19.753 8.831 -20.712 1.00 91.06 112 HIS A CA 1
ATOM 886 C C . HIS A 1 112 ? 18.928 7.784 -19.953 1.00 91.06 112 HIS A C 1
ATOM 888 O O . HIS A 1 112 ? 18.550 8.037 -18.806 1.00 91.06 112 HIS A O 1
ATOM 894 N N . ALA A 1 113 ? 18.699 6.606 -20.538 1.00 89.12 113 ALA A N 1
ATOM 895 C CA . ALA A 1 113 ? 17.975 5.509 -19.897 1.00 89.12 113 ALA A CA 1
ATOM 896 C C . ALA A 1 113 ? 18.662 5.036 -18.599 1.00 89.12 113 ALA A C 1
ATOM 898 O O . ALA A 1 113 ? 18.002 4.875 -17.571 1.00 89.12 113 ALA A O 1
ATOM 899 N N . GLN A 1 114 ? 19.991 4.911 -18.598 1.00 90.25 114 GLN A N 1
ATOM 900 C CA . GLN A 1 114 ? 20.786 4.565 -17.414 1.00 90.25 114 GLN A CA 1
ATOM 901 C C . GLN A 1 114 ? 20.652 5.612 -16.298 1.00 90.25 114 GLN A C 1
ATOM 903 O O . GLN A 1 114 ? 20.478 5.265 -15.126 1.00 90.25 114 GLN A O 1
ATOM 908 N N . LYS A 1 115 ? 20.680 6.908 -16.644 1.00 89.81 115 LYS A N 1
ATOM 909 C CA . LYS A 1 115 ? 20.445 7.996 -15.678 1.00 89.81 115 LYS A CA 1
ATOM 910 C C . LYS A 1 115 ? 19.047 7.903 -15.063 1.00 89.81 115 LYS A C 1
ATOM 912 O O . LYS A 1 115 ? 18.924 8.068 -13.851 1.00 89.81 115 LYS A O 1
ATOM 917 N N . TYR A 1 116 ? 18.020 7.593 -15.858 1.00 86.00 116 TYR A N 1
ATOM 918 C CA . TYR A 1 116 ? 16.657 7.411 -15.350 1.00 86.00 116 TYR A CA 1
ATOM 919 C C . TYR A 1 116 ? 16.559 6.262 -14.341 1.00 86.00 116 TYR A C 1
ATOM 921 O O . TYR A 1 116 ? 16.017 6.466 -13.252 1.00 86.00 116 TYR A O 1
ATOM 929 N N . VAL A 1 117 ? 17.142 5.097 -14.636 1.00 86.31 117 VAL A N 1
ATOM 930 C CA . VAL A 1 117 ? 17.168 3.958 -13.697 1.00 86.31 117 VAL A CA 1
ATOM 931 C C . VAL A 1 117 ? 17.830 4.351 -12.381 1.00 86.31 117 VAL A C 1
ATOM 933 O O . VAL A 1 117 ? 17.232 4.190 -11.319 1.00 86.31 117 VAL A O 1
ATOM 936 N N . LYS A 1 118 ? 19.003 4.987 -12.445 1.00 84.81 118 LYS A N 1
ATOM 937 C CA . LYS A 1 118 ? 19.755 5.422 -11.260 1.00 84.81 118 LYS A CA 1
ATOM 938 C C . LYS A 1 118 ? 19.012 6.457 -10.406 1.00 84.81 118 LYS A C 1
ATOM 940 O O . LYS A 1 118 ? 19.259 6.561 -9.209 1.00 84.81 118 LYS A O 1
ATOM 945 N N . THR A 1 119 ? 18.107 7.241 -10.995 1.00 84.69 119 THR A N 1
ATOM 946 C CA . THR A 1 119 ? 17.234 8.158 -10.233 1.00 84.69 119 THR A CA 1
ATOM 947 C C . THR A 1 119 ? 16.017 7.472 -9.613 1.00 84.69 119 THR A C 1
ATOM 949 O O . THR A 1 119 ? 15.512 7.944 -8.596 1.00 84.69 119 THR A O 1
ATOM 952 N N . MET A 1 120 ? 15.559 6.362 -10.194 1.00 76.12 120 MET A N 1
ATOM 953 C CA . MET A 1 120 ? 14.419 5.578 -9.709 1.00 76.12 120 MET A CA 1
ATOM 954 C C . MET A 1 120 ? 14.825 4.539 -8.655 1.00 76.12 120 MET A C 1
ATOM 956 O O . MET A 1 120 ? 14.029 4.219 -7.777 1.00 76.12 120 MET A O 1
ATOM 960 N N . GLU A 1 121 ? 16.067 4.060 -8.683 1.00 69.19 121 GLU A N 1
ATOM 961 C CA . GLU A 1 121 ? 16.619 3.076 -7.743 1.00 69.19 12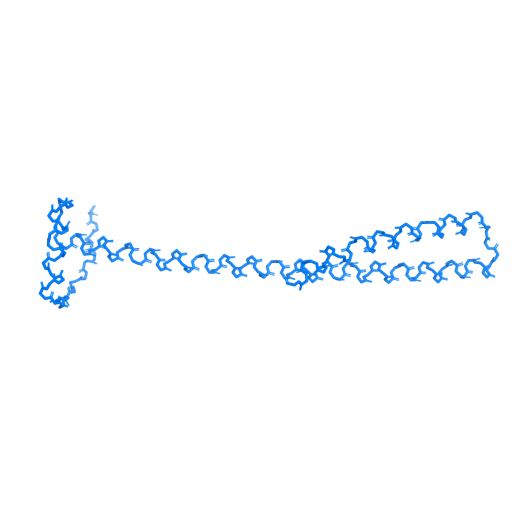1 GLU A CA 1
ATOM 962 C C . GLU A 1 121 ? 16.538 3.522 -6.258 1.00 69.19 121 GLU A C 1
ATOM 964 O O . GLU A 1 121 ? 16.018 2.761 -5.441 1.00 69.19 121 GLU A O 1
ATOM 969 N N . PRO A 1 122 ? 16.875 4.773 -5.867 1.00 61.34 122 PRO A N 1
ATOM 970 C CA . PRO A 1 122 ? 16.715 5.251 -4.489 1.00 61.34 122 PRO A CA 1
ATOM 971 C C . PRO A 1 122 ? 15.245 5.399 -4.083 1.00 61.34 122 PRO A C 1
ATOM 973 O O . PRO A 1 122 ? 14.910 5.295 -2.903 1.00 61.34 122 PRO A O 1
ATOM 976 N N . ALA A 1 123 ? 14.361 5.666 -5.051 1.00 58.53 123 ALA A N 1
ATOM 977 C CA . ALA A 1 123 ? 12.921 5.698 -4.839 1.00 58.53 123 ALA A CA 1
ATOM 978 C C . ALA A 1 123 ? 12.344 4.281 -4.717 1.00 58.53 123 ALA A C 1
ATOM 980 O O . ALA A 1 123 ? 11.365 4.109 -4.013 1.00 58.53 123 ALA A O 1
ATOM 981 N N . ALA A 1 124 ? 12.958 3.251 -5.295 1.00 56.06 124 ALA A N 1
ATOM 982 C CA . ALA A 1 124 ? 12.619 1.867 -4.983 1.00 56.06 124 ALA A CA 1
ATOM 983 C C . ALA A 1 124 ? 13.129 1.481 -3.578 1.00 56.06 124 ALA A C 1
ATOM 985 O O . ALA A 1 124 ? 12.367 0.953 -2.771 1.00 56.06 124 ALA A O 1
ATOM 986 N N . ASP A 1 125 ? 14.363 1.853 -3.224 1.00 56.97 125 ASP A N 1
ATOM 987 C CA . ASP A 1 125 ? 15.013 1.545 -1.936 1.00 56.97 125 ASP A CA 1
ATOM 988 C C . ASP A 1 125 ? 14.410 2.258 -0.717 1.00 56.97 125 ASP A C 1
ATOM 990 O O . ASP A 1 125 ? 14.416 1.720 0.393 1.00 56.97 125 ASP A O 1
ATOM 994 N N . ARG A 1 126 ? 13.840 3.457 -0.886 1.00 52.62 126 ARG A N 1
ATOM 995 C CA . ARG A 1 126 ? 13.087 4.135 0.188 1.00 52.62 126 ARG A CA 1
ATOM 996 C C . ARG A 1 126 ? 11.766 3.450 0.498 1.00 52.62 126 ARG A C 1
ATOM 998 O O . ARG A 1 126 ? 11.265 3.571 1.609 1.00 52.62 126 ARG A O 1
ATOM 1005 N N . PHE A 1 127 ? 11.213 2.757 -0.489 1.00 45.47 127 PHE A N 1
ATOM 1006 C CA . PHE A 1 127 ? 10.038 1.925 -0.319 1.00 45.47 127 PHE A CA 1
ATOM 1007 C C . PHE A 1 127 ? 10.432 0.515 0.116 1.00 45.47 127 PHE A C 1
ATOM 1009 O O . PHE A 1 127 ? 9.574 -0.102 0.714 1.00 45.47 127 PHE A O 1
ATOM 1016 N N . LEU A 1 128 ? 11.693 0.097 -0.118 1.00 47.09 128 LEU A N 1
ATOM 1017 C CA . LEU A 1 128 ? 12.572 -0.967 0.425 1.00 47.09 128 LEU A CA 1
ATOM 1018 C C . LEU A 1 128 ? 12.587 -1.286 1.939 1.00 47.09 128 LEU A C 1
ATOM 1020 O O . LEU A 1 128 ? 12.666 -2.452 2.340 1.00 47.09 128 LEU A O 1
ATOM 1024 N N . ARG A 1 129 ? 12.575 -0.249 2.782 1.00 43.53 129 ARG A N 1
ATOM 1025 C CA . ARG A 1 129 ? 12.863 -0.346 4.227 1.00 43.53 129 ARG A CA 1
ATOM 1026 C C . ARG A 1 129 ? 11.622 -0.240 5.098 1.00 43.53 129 ARG A C 1
ATOM 1028 O O . ARG A 1 129 ? 10.682 0.478 4.698 1.00 43.53 129 ARG A O 1
#

Radius of gyration: 33.94 Å; chains: 1; bounding box: 78×24×85 Å

Secondary structure (DSSP, 8-state):
---------------HHHHHHHHHHHHHTTS-HHHHHHHHHHHHHHHHHHHHHHHHHHHHHHHHHHHHHHHHHHHHHHHHHHHHHHHHHHHHHHHTT--HHHHHHHHHHHHHHHHHHHHHHHHHHHHH-

Sequence (129 aa):
MATQDEYIKTALRLPRHLHADISVSAENAGRSMNAEIIERLSKSSDMSHLHRVIEQLTQTMAAERQGLRIQLGWALMLYEQTIRALDEAVLLAEQNNAPPEEIRRLQGEIEHAQKYVKTMEPAADRFLR

Foldseek 3Di:
DDDDPPDDDDDDDDDPVVLVVLCVVCVVVVHDSVVSVVVVVVVVVVVVVVVVVVVVVVVVVVVVLVVVLVVVVVVLVVLVVVLVVLVVVLVVCVVVVHDPVVSVVSVVVSVVSVVVSVVCVVVSVVSVD

pLDDT: mean 83.8, std 13.16, range [35.03, 96.44]